Protein AF-A0A6L5FIR1-F1 (afdb_monomer)

Foldseek 3Di:
DDDPCVVVVVVVVVVVVVVVVVVVVVPPPDPPPQPVPPVVDQADADPVPRHHDFDADPVGHGDDPDDDPDDDPVVVVVD

Sequence (79 aa):
MAQPFAPALLRWALIGALAATVLAGCGRKGPPESPPGAQALEPPIDPATGKPWPIMSREGYPVAPAGEKKRIPLDWLIE

pLDDT: mean 71.56, std 10.74, range [46.62, 89.88]

Mean predicted aligned error: 18.81 Å

Structure (mmCIF, N/CA/C/O backbone):
data_AF-A0A6L5FIR1-F1
#
_entry.id   AF-A0A6L5FIR1-F1
#
loop_
_atom_site.group_PDB
_atom_site.id
_atom_site.type_symbol
_atom_site.label_atom_id
_atom_site.label_alt_id
_atom_site.label_comp_id
_atom_site.label_asym_id
_atom_site.label_entity_id
_atom_site.label_seq_id
_atom_site.pdbx_PDB_ins_code
_atom_site.Cartn_x
_atom_site.Cartn_y
_atom_site.Cartn_z
_atom_site.occupancy
_atom_site.B_iso_or_equiv
_atom_site.auth_seq_id
_atom_site.auth_comp_id
_atom_site.auth_asym_id
_atom_site.auth_atom_id
_atom_site.pdbx_PDB_model_num
ATOM 1 N N . MET A 1 1 ? -20.992 -5.714 45.309 1.00 46.62 1 MET A N 1
ATOM 2 C CA . MET A 1 1 ? -19.820 -5.663 44.407 1.00 46.62 1 MET A CA 1
ATOM 3 C C . MET A 1 1 ? -20.278 -6.035 43.005 1.00 46.62 1 MET A C 1
ATOM 5 O O . MET A 1 1 ? -21.049 -6.974 42.899 1.00 46.62 1 MET A O 1
ATOM 9 N N . ALA A 1 2 ? -19.765 -5.314 41.999 1.00 49.12 2 ALA A N 1
ATOM 10 C CA . ALA A 1 2 ? -19.850 -5.545 40.546 1.00 49.12 2 ALA A CA 1
ATOM 11 C C . ALA A 1 2 ? -21.177 -5.212 39.821 1.00 49.12 2 ALA A C 1
ATOM 13 O O . ALA A 1 2 ? -22.226 -5.642 40.265 1.00 49.12 2 ALA A O 1
ATOM 14 N N . GLN A 1 3 ? -21.260 -4.500 38.686 1.00 53.19 3 GLN A N 1
ATOM 15 C CA . GLN A 1 3 ? -20.349 -3.725 37.817 1.00 53.19 3 GLN A CA 1
ATOM 16 C C . GLN A 1 3 ? -21.272 -2.900 36.863 1.00 53.19 3 GLN A C 1
ATOM 18 O O . GLN A 1 3 ? -22.037 -3.526 36.134 1.00 53.19 3 GLN A O 1
ATOM 23 N N . PRO A 1 4 ? -21.209 -1.554 36.762 1.00 54.50 4 PRO A N 1
ATOM 24 C CA . PRO A 1 4 ? -21.842 -0.811 35.654 1.00 54.50 4 PRO A CA 1
ATOM 25 C C . PRO A 1 4 ? -20.950 -0.731 34.396 1.00 54.50 4 PRO A C 1
ATOM 27 O O . PRO A 1 4 ? -21.303 -0.079 33.418 1.00 54.50 4 PRO A O 1
ATOM 30 N N . PHE A 1 5 ? -19.778 -1.375 34.412 1.00 56.16 5 PHE A N 1
ATOM 31 C CA . PHE A 1 5 ? -18.750 -1.283 33.367 1.00 56.16 5 PHE A CA 1
ATOM 32 C C . PHE A 1 5 ? -19.048 -2.104 32.102 1.00 56.16 5 PHE A C 1
ATOM 34 O O . PHE A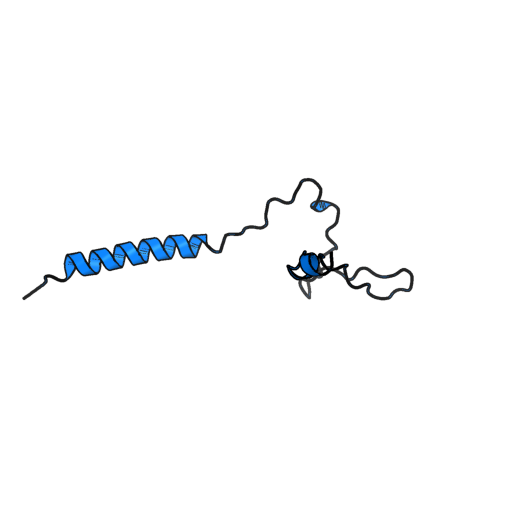 1 5 ? -18.449 -1.850 31.058 1.00 56.16 5 PHE A O 1
ATOM 41 N N . ALA A 1 6 ? -19.985 -3.053 32.156 1.00 61.56 6 ALA A N 1
ATOM 42 C CA . ALA A 1 6 ? -20.285 -3.960 31.047 1.00 61.56 6 ALA A CA 1
ATOM 43 C C . ALA A 1 6 ? -20.664 -3.262 29.717 1.00 61.56 6 ALA A C 1
ATOM 45 O O . ALA A 1 6 ? -20.060 -3.594 28.697 1.00 61.56 6 ALA A O 1
ATOM 46 N N . PRO A 1 7 ? -21.587 -2.275 29.667 1.00 64.38 7 PRO A N 1
ATOM 47 C CA . PRO A 1 7 ? -21.961 -1.642 28.400 1.00 64.38 7 PRO A CA 1
ATOM 48 C C . PRO A 1 7 ? -20.855 -0.742 27.831 1.00 64.38 7 PRO A C 1
ATOM 50 O O . PRO A 1 7 ? -20.733 -0.612 26.613 1.00 64.38 7 PRO A O 1
ATOM 53 N N . ALA A 1 8 ? -20.036 -0.125 28.687 1.00 73.62 8 ALA A N 1
ATOM 54 C CA . ALA A 1 8 ? -18.941 0.741 28.254 1.00 73.62 8 ALA A CA 1
ATOM 55 C C . ALA A 1 8 ? -17.786 -0.076 27.658 1.00 73.62 8 ALA A C 1
ATOM 57 O O . ALA A 1 8 ? -17.278 0.261 26.590 1.00 73.62 8 ALA A O 1
ATOM 58 N N . LEU A 1 9 ? -17.422 -1.185 28.306 1.00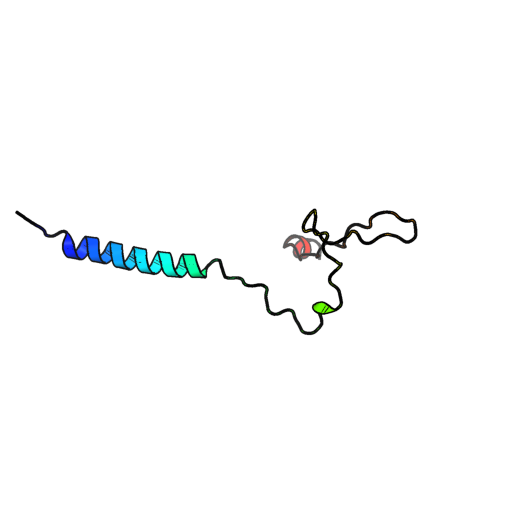 81.31 9 LEU A N 1
ATOM 59 C CA . LEU A 1 9 ? -16.404 -2.106 27.802 1.00 81.31 9 LEU A CA 1
ATOM 60 C C . LEU A 1 9 ? -16.867 -2.808 26.519 1.00 81.31 9 LEU A C 1
ATOM 62 O O . LEU A 1 9 ? -16.079 -2.951 25.589 1.00 81.31 9 LEU A O 1
ATOM 66 N N . LEU A 1 10 ? -18.155 -3.158 26.419 1.00 84.19 10 LEU A N 1
ATOM 67 C CA . LEU A 1 10 ? -18.738 -3.733 25.203 1.00 84.19 10 LEU A CA 1
ATOM 68 C C . LEU A 1 10 ? -18.668 -2.767 24.010 1.00 84.19 10 LEU A C 1
ATOM 70 O O . LEU A 1 10 ? -18.325 -3.174 22.902 1.00 84.19 10 LEU A O 1
ATOM 74 N N . ARG A 1 11 ? -18.947 -1.477 24.231 1.00 82.56 11 ARG A N 1
ATOM 75 C CA . ARG A 1 11 ? -18.812 -0.436 23.199 1.00 82.56 11 ARG A CA 1
ATOM 76 C C . ARG A 1 11 ? -17.372 -0.294 22.716 1.00 82.56 11 ARG A C 1
ATOM 78 O O . ARG A 1 11 ? -17.143 -0.264 21.510 1.00 82.56 11 ARG A O 1
ATOM 85 N N . TRP A 1 12 ? -16.411 -0.260 23.637 1.00 88.31 12 TRP A N 1
ATOM 86 C CA . TRP A 1 12 ? -14.992 -0.212 23.282 1.00 88.31 12 TRP A CA 1
ATOM 87 C C . TRP A 1 12 ? -14.529 -1.470 22.538 1.00 88.31 12 TRP A C 1
ATOM 89 O O . TRP A 1 12 ? -13.779 -1.351 21.572 1.00 88.31 12 TRP A O 1
ATOM 99 N N . ALA A 1 13 ? -15.028 -2.653 22.909 1.00 87.25 13 ALA A N 1
ATOM 100 C CA . ALA A 1 13 ? -14.740 -3.899 22.201 1.00 87.25 13 ALA A CA 1
ATOM 101 C C . ALA A 1 13 ? -15.282 -3.895 20.759 1.00 87.25 13 ALA A C 1
ATOM 103 O O . ALA A 1 13 ? -14.573 -4.296 19.837 1.00 87.25 13 ALA A O 1
ATOM 104 N N . LEU A 1 14 ? -16.502 -3.388 20.545 1.00 89.88 14 LEU A N 1
ATOM 105 C CA . LEU A 1 14 ? -17.092 -3.257 19.206 1.00 89.88 14 LEU A CA 1
ATOM 106 C C . LEU A 1 14 ? -16.313 -2.274 18.324 1.00 89.88 14 LEU A C 1
ATOM 108 O O . LEU A 1 14 ? -16.043 -2.577 17.163 1.00 89.88 14 LEU A O 1
ATOM 112 N N . ILE A 1 15 ? -15.916 -1.124 18.878 1.00 88.94 15 ILE A N 1
ATOM 113 C CA . ILE A 1 15 ? -15.107 -0.125 18.163 1.00 88.94 15 ILE A CA 1
ATOM 114 C C . ILE A 1 15 ? -13.733 -0.709 17.807 1.00 88.94 15 ILE A C 1
ATOM 116 O O . ILE A 1 15 ? -13.284 -0.566 16.671 1.00 88.94 15 ILE A O 1
ATOM 120 N N . GLY A 1 16 ? -13.089 -1.413 18.744 1.00 86.00 16 GLY A N 1
ATOM 121 C CA . GLY A 1 16 ? -11.805 -2.075 18.510 1.00 86.00 16 GLY A CA 1
ATOM 122 C C . GLY A 1 16 ? -11.877 -3.150 17.422 1.00 86.00 16 GLY A C 1
ATOM 123 O O . GLY A 1 16 ? -11.009 -3.199 16.552 1.00 86.00 16 GLY A O 1
ATOM 124 N N . ALA A 1 17 ? -12.938 -3.961 17.416 1.00 85.94 17 ALA A N 1
ATOM 125 C CA . ALA A 1 17 ? -13.153 -4.983 16.393 1.00 85.94 17 ALA A CA 1
ATOM 126 C C . ALA A 1 17 ? -13.352 -4.372 14.993 1.00 85.94 17 ALA A C 1
ATOM 128 O O . ALA A 1 17 ? -12.753 -4.843 14.028 1.00 85.94 17 ALA A O 1
ATOM 129 N N . LEU A 1 18 ? -14.135 -3.293 14.884 1.00 81.69 18 LEU A N 1
ATOM 130 C CA . LEU A 1 18 ? -14.342 -2.560 13.627 1.00 81.69 18 LEU A CA 1
ATOM 131 C C . LEU A 1 18 ? -13.062 -1.884 13.121 1.00 81.69 18 LEU A C 1
ATOM 133 O O . LEU A 1 18 ? -12.766 -1.924 11.930 1.00 81.69 18 LEU A O 1
ATOM 137 N N . ALA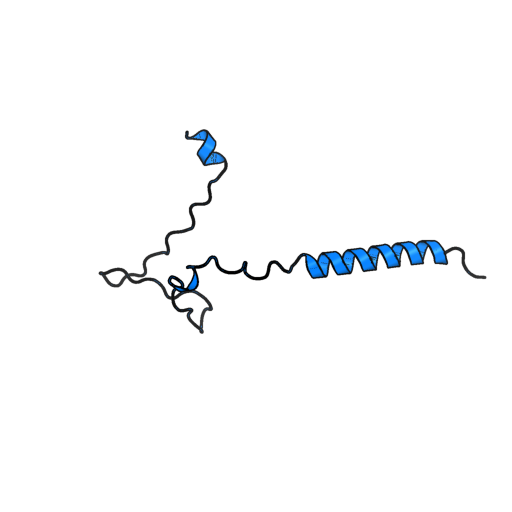 A 1 19 ? -12.275 -1.287 14.015 1.00 83.69 19 ALA A N 1
ATOM 138 C CA . ALA A 1 19 ? -11.006 -0.675 13.637 1.00 83.69 19 ALA A CA 1
ATOM 139 C C . ALA A 1 19 ? -9.999 -1.726 13.139 1.00 83.69 19 ALA A C 1
ATOM 141 O O . ALA A 1 19 ? -9.321 -1.502 12.137 1.00 83.69 19 ALA A O 1
ATOM 142 N N . ALA A 1 20 ? -9.935 -2.892 13.791 1.00 78.75 20 ALA A N 1
ATOM 143 C CA . ALA A 1 20 ? -9.035 -3.973 13.399 1.00 78.75 20 ALA A CA 1
ATOM 144 C C . ALA A 1 20 ? -9.357 -4.537 12.004 1.00 78.75 20 ALA A C 1
ATOM 146 O O . ALA A 1 20 ? -8.435 -4.816 11.237 1.00 78.75 20 ALA A O 1
ATOM 147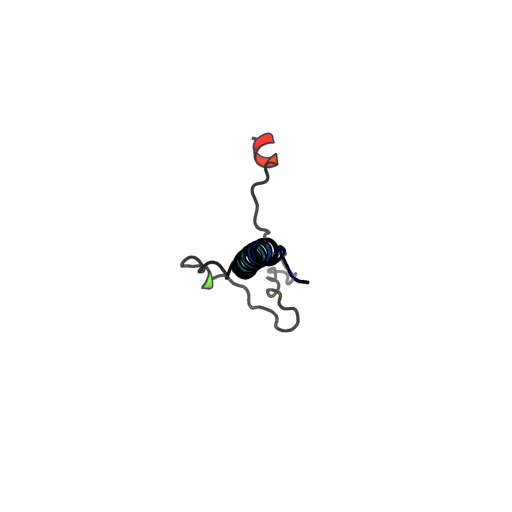 N N . THR A 1 21 ? -10.638 -4.664 11.637 1.00 74.25 21 THR A N 1
ATOM 148 C CA . THR A 1 21 ? -11.027 -5.151 10.302 1.00 74.25 21 THR A CA 1
ATOM 149 C C . THR A 1 21 ? -10.717 -4.137 9.204 1.00 74.25 21 THR A C 1
ATOM 151 O O . THR A 1 21 ? -10.211 -4.519 8.148 1.00 74.25 21 THR A O 1
ATOM 154 N N . VAL A 1 22 ? -10.944 -2.844 9.458 1.00 75.25 22 VAL A N 1
ATOM 155 C CA . VAL A 1 22 ? -10.602 -1.772 8.511 1.00 75.25 22 VAL A CA 1
ATOM 156 C C . VAL A 1 22 ? -9.088 -1.663 8.338 1.00 75.25 22 VAL A C 1
ATOM 158 O O . VAL A 1 22 ? -8.624 -1.592 7.205 1.00 75.25 22 VAL A O 1
ATOM 161 N N . LEU A 1 23 ? -8.298 -1.734 9.417 1.00 67.50 23 LEU A N 1
ATOM 162 C CA . LEU A 1 23 ? -6.833 -1.724 9.318 1.00 67.50 23 LEU A CA 1
ATOM 163 C C . LEU A 1 23 ? -6.285 -2.968 8.603 1.00 67.50 23 LEU A C 1
ATOM 165 O O . LEU A 1 23 ? -5.383 -2.836 7.777 1.00 67.50 23 LEU A O 1
ATOM 169 N N . ALA A 1 24 ? -6.849 -4.155 8.857 1.00 67.44 24 ALA A N 1
ATOM 170 C CA . ALA A 1 24 ? -6.484 -5.376 8.135 1.00 67.44 24 ALA A CA 1
ATOM 171 C C . ALA A 1 24 ? -6.825 -5.296 6.631 1.00 67.44 24 ALA A C 1
ATOM 173 O O . ALA A 1 24 ? -6.128 -5.885 5.804 1.00 67.44 24 ALA A O 1
ATOM 174 N N . GLY A 1 25 ? -7.868 -4.541 6.264 1.00 62.94 25 GLY A N 1
ATOM 175 C CA . GLY A 1 25 ? -8.237 -4.254 4.875 1.00 62.94 25 GLY A CA 1
ATOM 176 C C . GLY A 1 25 ? -7.441 -3.112 4.223 1.00 62.94 25 GLY A C 1
ATOM 177 O O . GLY A 1 25 ? -7.177 -3.163 3.023 1.00 62.94 25 GLY A O 1
ATOM 178 N N . CYS A 1 26 ? -6.998 -2.112 4.993 1.00 66.12 26 CYS A N 1
ATOM 179 C CA . CYS A 1 26 ? -6.340 -0.892 4.498 1.00 66.12 26 CYS A CA 1
ATOM 180 C C . CYS A 1 26 ? -4.929 -1.095 3.914 1.00 66.12 26 CYS A C 1
ATOM 182 O O . CYS A 1 26 ? -4.359 -0.152 3.373 1.00 66.12 26 CYS A O 1
ATOM 184 N N . GLY A 1 27 ? -4.372 -2.307 3.972 1.00 55.78 27 GLY A N 1
ATOM 185 C CA . GLY A 1 27 ? -3.107 -2.672 3.322 1.00 55.78 27 GLY A CA 1
ATOM 186 C C . GLY A 1 27 ? -3.267 -3.483 2.033 1.00 55.78 27 GLY A C 1
ATOM 187 O O . GLY A 1 27 ? -2.298 -3.656 1.298 1.00 55.78 27 GLY A O 1
ATOM 188 N N . ARG A 1 28 ? -4.477 -3.966 1.709 1.00 56.56 28 ARG A N 1
ATOM 189 C CA . ARG A 1 28 ? -4.743 -4.699 0.460 1.00 56.56 28 ARG A CA 1
ATOM 190 C C . ARG A 1 28 ? -5.000 -3.736 -0.703 1.00 56.56 28 ARG A C 1
ATOM 192 O O . ARG A 1 28 ? -6.016 -3.811 -1.385 1.00 56.56 28 ARG A O 1
ATOM 199 N N . LYS A 1 29 ? -4.017 -2.891 -1.014 1.00 54.66 29 LYS A N 1
ATOM 200 C CA . LYS A 1 29 ? -3.730 -2.634 -2.428 1.00 54.66 29 LYS A CA 1
ATOM 201 C C . LYS A 1 29 ? -2.914 -3.829 -2.911 1.00 54.66 29 LYS A C 1
ATOM 203 O O . LYS A 1 29 ? -1.690 -3.790 -2.909 1.00 54.66 29 LYS A O 1
ATOM 208 N N . GLY A 1 30 ? -3.597 -4.927 -3.247 1.00 62.47 30 GLY A N 1
ATOM 209 C CA . GLY A 1 30 ? -2.973 -5.935 -4.106 1.00 62.47 30 GLY A CA 1
ATOM 210 C C . GLY A 1 30 ? -2.495 -5.248 -5.391 1.00 62.47 30 GLY A C 1
ATOM 211 O O . GLY A 1 30 ? -3.047 -4.189 -5.718 1.00 62.47 30 GLY A O 1
ATOM 212 N N . PRO A 1 31 ? -1.474 -5.784 -6.087 1.00 62.38 31 PRO A N 1
ATOM 213 C CA . PRO A 1 31 ? -1.061 -5.235 -7.369 1.00 62.38 31 PRO A CA 1
ATOM 214 C C . PRO A 1 31 ? -2.326 -5.033 -8.204 1.00 62.38 31 PRO A C 1
ATOM 216 O O . PRO A 1 31 ? -3.107 -5.986 -8.319 1.00 62.38 31 PRO A O 1
ATOM 219 N N . PRO A 1 32 ? -2.613 -3.802 -8.660 1.00 65.31 32 PRO A N 1
ATOM 220 C CA . PRO A 1 32 ? -3.734 -3.592 -9.556 1.00 65.31 32 PRO A CA 1
ATOM 221 C C . PRO A 1 32 ? -3.599 -4.605 -10.688 1.00 65.31 32 PRO A C 1
ATOM 223 O O . PRO A 1 32 ? -2.483 -4.838 -11.159 1.00 65.31 32 PRO A O 1
ATOM 226 N N . GLU A 1 33 ? -4.710 -5.252 -11.044 1.00 64.19 33 GLU A N 1
ATOM 227 C CA . GLU A 1 33 ? -4.746 -6.149 -12.194 1.00 64.19 33 GLU A CA 1
ATOM 228 C C . GLU A 1 33 ? -4.093 -5.406 -13.355 1.00 64.19 33 GLU A C 1
ATOM 230 O O . GLU A 1 33 ? -4.433 -4.253 -13.647 1.00 64.19 33 GLU A O 1
ATOM 235 N N . SER A 1 34 ? -2.995 -5.981 -13.845 1.00 63.22 34 SER A N 1
ATOM 236 C CA . SER A 1 34 ? -2.123 -5.293 -14.774 1.00 63.22 34 SER A CA 1
ATOM 237 C C . SER A 1 34 ? -2.958 -5.005 -16.014 1.00 63.22 34 SER A C 1
ATOM 239 O O . SER A 1 34 ? -3.538 -5.947 -16.557 1.00 63.22 34 SER A O 1
ATOM 241 N N . PRO A 1 35 ? -3.021 -3.746 -16.483 1.00 63.91 35 PRO A N 1
ATOM 242 C CA . PRO A 1 35 ? -3.799 -3.427 -17.666 1.00 63.91 35 PRO A CA 1
ATOM 243 C C . PRO A 1 35 ? -3.361 -4.355 -18.808 1.00 63.91 35 PRO A C 1
ATOM 245 O O . PRO A 1 35 ? -2.161 -4.659 -18.907 1.00 63.91 35 PRO A O 1
ATOM 248 N N . PRO A 1 36 ? -4.291 -4.826 -19.657 1.00 53.91 36 PRO A N 1
ATOM 249 C CA . PRO A 1 36 ? -3.964 -5.727 -20.755 1.00 53.91 36 PRO A CA 1
ATOM 250 C C . PRO A 1 36 ? -2.851 -5.097 -21.610 1.00 53.91 36 PRO A C 1
ATOM 252 O O . PRO A 1 36 ? -3.070 -4.098 -22.289 1.00 53.91 36 PRO A O 1
ATOM 255 N N . GLY A 1 37 ? -1.631 -5.643 -21.501 1.00 58.75 37 GLY A N 1
ATOM 256 C CA . GLY A 1 37 ? -0.407 -5.113 -22.121 1.00 58.75 37 GLY A CA 1
ATOM 257 C C . GLY A 1 37 ? 0.806 -4.934 -21.190 1.00 58.75 37 GLY A C 1
ATOM 258 O O . GLY A 1 37 ? 1.931 -4.897 -21.681 1.00 58.75 37 GLY A O 1
ATOM 259 N N . ALA A 1 38 ? 0.633 -4.883 -19.863 1.00 57.56 38 ALA A N 1
ATOM 260 C CA . ALA A 1 38 ? 1.745 -4.630 -18.928 1.00 57.56 38 ALA A CA 1
ATOM 261 C C . ALA A 1 38 ? 2.778 -5.773 -18.837 1.00 57.56 38 ALA A C 1
ATOM 263 O O . ALA A 1 38 ? 3.944 -5.526 -18.544 1.00 57.56 38 ALA A O 1
ATOM 264 N N . GLN A 1 39 ? 2.387 -7.011 -19.157 1.00 54.97 39 GLN A N 1
ATOM 265 C CA . GLN A 1 39 ? 3.294 -8.169 -19.111 1.00 54.97 39 GLN A CA 1
ATOM 266 C C . GLN A 1 39 ? 4.359 -8.174 -20.220 1.00 54.97 39 GLN A C 1
ATOM 268 O O . GLN A 1 39 ? 5.268 -8.997 -20.192 1.00 54.97 39 GLN A O 1
ATOM 273 N N . ALA A 1 40 ? 4.264 -7.277 -21.206 1.00 55.75 40 ALA A N 1
ATOM 274 C CA . ALA A 1 40 ? 5.201 -7.232 -22.326 1.00 55.75 40 ALA A CA 1
ATOM 275 C C . ALA A 1 40 ? 6.448 -6.362 -22.067 1.00 55.75 40 ALA A C 1
ATOM 277 O O . ALA A 1 40 ? 7.361 -6.376 -22.889 1.00 55.75 40 ALA A O 1
ATOM 278 N N . LEU A 1 41 ? 6.494 -5.590 -20.972 1.00 57.62 41 LEU A N 1
ATOM 279 C CA . LEU A 1 41 ? 7.517 -4.553 -20.761 1.00 57.62 41 LEU A CA 1
ATOM 280 C C . LEU A 1 41 ? 8.282 -4.636 -19.435 1.00 57.62 41 LEU A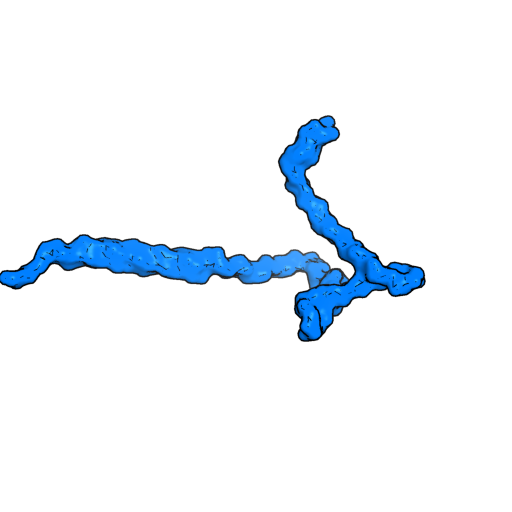 C 1
ATOM 282 O O . LEU A 1 41 ? 9.142 -3.786 -19.201 1.00 57.62 41 LEU A O 1
ATOM 286 N N . GLU A 1 42 ? 8.014 -5.616 -18.569 1.00 60.00 42 GLU A N 1
ATOM 287 C CA . GLU A 1 42 ? 8.777 -5.728 -17.324 1.00 60.00 42 GLU A CA 1
ATOM 288 C C . GLU A 1 42 ? 10.207 -6.223 -17.599 1.00 60.00 42 GLU A C 1
ATOM 290 O O . GLU A 1 42 ? 10.390 -7.293 -18.191 1.00 60.00 42 GLU A O 1
ATOM 295 N N . PRO A 1 43 ? 11.243 -5.468 -17.183 1.00 65.12 43 PRO A N 1
ATOM 296 C CA . PRO A 1 43 ? 12.605 -5.968 -17.227 1.00 65.12 43 PRO A CA 1
ATOM 297 C C . PRO A 1 43 ? 12.717 -7.179 -16.291 1.00 65.12 43 PRO A C 1
ATOM 299 O O . PRO A 1 43 ? 12.077 -7.181 -15.233 1.00 65.12 43 PRO A O 1
ATOM 302 N N . PRO A 1 44 ? 13.556 -8.181 -16.616 1.00 67.88 44 PRO A N 1
ATOM 303 C CA . PRO A 1 44 ? 13.870 -9.265 -15.692 1.00 67.88 44 PRO A CA 1
ATOM 304 C C . PRO A 1 44 ? 14.228 -8.693 -14.315 1.00 67.88 44 PRO A C 1
ATOM 306 O O . PRO A 1 44 ? 14.852 -7.634 -14.235 1.00 67.88 44 PRO A O 1
ATOM 309 N N . ILE A 1 45 ? 13.842 -9.367 -13.234 1.00 75.00 45 ILE A N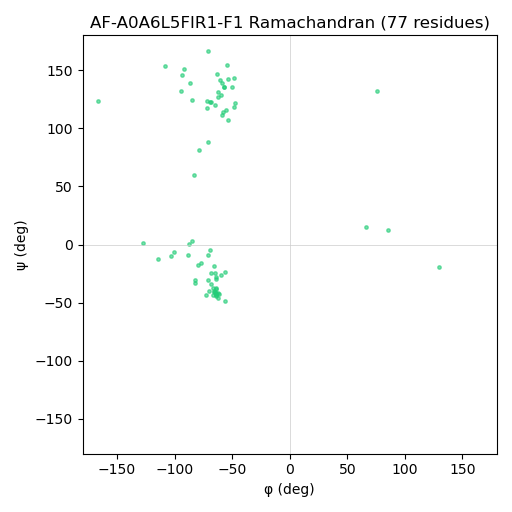 1
ATOM 310 C CA . ILE A 1 45 ? 14.176 -8.957 -11.863 1.00 75.00 45 ILE A CA 1
ATOM 311 C C . ILE A 1 45 ? 15.440 -9.703 -11.435 1.00 75.00 45 ILE A C 1
ATOM 313 O O . ILE A 1 45 ? 15.547 -10.914 -11.625 1.00 75.00 45 ILE A O 1
ATOM 317 N N . ASP A 1 46 ? 16.412 -8.987 -10.876 1.00 75.25 46 ASP A N 1
ATOM 318 C CA . ASP A 1 46 ? 17.605 -9.582 -10.282 1.00 75.25 46 ASP A CA 1
ATOM 319 C C . ASP A 1 46 ? 17.232 -10.271 -8.955 1.00 75.25 46 ASP A C 1
ATOM 321 O O . ASP A 1 46 ? 16.800 -9.590 -8.018 1.00 75.25 46 ASP A O 1
ATOM 325 N N . PRO A 1 47 ? 17.396 -11.602 -8.832 1.00 67.88 47 PRO A N 1
ATOM 326 C CA . PRO A 1 47 ? 17.052 -12.334 -7.615 1.00 67.88 47 PRO A CA 1
ATOM 327 C C . PRO A 1 47 ? 17.926 -11.967 -6.405 1.00 67.88 47 PRO A C 1
ATOM 329 O O . PRO A 1 47 ? 17.518 -12.234 -5.276 1.00 67.88 47 PRO A O 1
ATOM 332 N N . ALA A 1 48 ? 19.101 -11.357 -6.602 1.00 74.56 48 ALA A N 1
ATOM 333 C CA . ALA A 1 48 ? 19.982 -10.948 -5.508 1.00 74.56 48 ALA A CA 1
ATOM 334 C C . ALA A 1 48 ? 19.568 -9.606 -4.883 1.00 74.56 48 ALA A C 1
ATOM 336 O O . ALA A 1 48 ? 19.743 -9.400 -3.681 1.00 74.56 48 ALA A O 1
ATOM 337 N N . THR A 1 49 ? 19.025 -8.687 -5.686 1.00 72.69 49 THR A N 1
ATOM 338 C CA . THR A 1 49 ? 18.694 -7.322 -5.242 1.00 72.69 49 THR A CA 1
ATOM 339 C C . THR A 1 49 ? 17.199 -7.009 -5.249 1.00 72.69 49 THR A C 1
ATOM 341 O O . THR A 1 49 ? 16.792 -5.996 -4.677 1.00 72.69 49 THR A O 1
ATOM 344 N N . GLY A 1 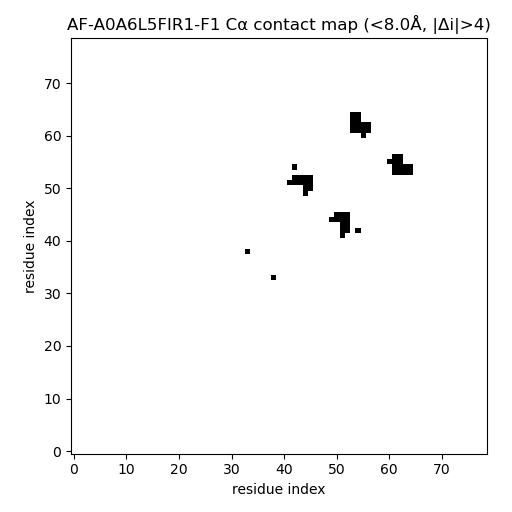50 ? 16.374 -7.855 -5.875 1.00 74.69 50 GLY A N 1
ATOM 345 C CA . GLY A 1 50 ? 14.932 -7.653 -6.026 1.00 74.69 50 GLY A CA 1
ATOM 346 C C . GLY A 1 50 ? 14.568 -6.460 -6.915 1.00 74.69 50 GLY A C 1
ATOM 347 O O . GLY A 1 50 ? 13.436 -5.983 -6.864 1.00 74.69 50 GLY A O 1
ATOM 348 N N . LYS A 1 51 ? 15.524 -5.941 -7.695 1.00 77.06 51 LYS A N 1
ATOM 349 C CA . LYS A 1 51 ? 15.346 -4.781 -8.576 1.00 77.06 51 LYS A CA 1
ATOM 350 C C . LYS A 1 51 ? 15.343 -5.216 -10.044 1.00 77.06 51 LYS A C 1
ATOM 352 O O . LYS A 1 51 ? 15.965 -6.227 -10.367 1.00 77.06 51 LYS A O 1
ATOM 357 N N . PRO A 1 52 ? 14.682 -4.468 -10.944 1.00 74.25 52 PRO A N 1
ATOM 358 C CA . PRO A 1 52 ? 14.777 -4.730 -12.375 1.00 74.25 52 PRO A CA 1
ATOM 359 C C . PRO A 1 52 ? 16.233 -4.633 -12.849 1.00 74.25 52 PRO A C 1
ATOM 361 O O . PRO A 1 52 ? 16.963 -3.734 -12.420 1.00 74.25 52 PRO A O 1
ATOM 364 N N . TRP A 1 53 ? 16.650 -5.543 -13.732 1.00 75.06 53 TRP A N 1
ATOM 365 C CA . TRP A 1 53 ? 17.967 -5.492 -14.363 1.00 75.06 53 TRP A CA 1
ATOM 366 C C . TRP A 1 53 ? 18.140 -4.147 -15.087 1.00 75.06 53 TRP A C 1
ATOM 368 O O . TRP A 1 53 ? 17.211 -3.692 -15.765 1.00 75.06 53 TRP A O 1
ATOM 378 N N . PRO A 1 54 ? 19.305 -3.488 -14.954 1.00 74.19 54 PRO A N 1
ATOM 379 C CA . PRO A 1 54 ? 19.543 -2.214 -15.611 1.00 74.19 54 PRO A CA 1
ATOM 380 C C . PRO A 1 54 ? 19.481 -2.390 -17.129 1.00 74.19 54 PRO A C 1
ATOM 382 O O . PRO A 1 54 ? 20.118 -3.280 -17.695 1.00 74.19 54 PRO A O 1
ATOM 385 N N . ILE A 1 55 ? 18.724 -1.517 -17.791 1.00 76.31 55 ILE A N 1
ATOM 386 C CA . ILE A 1 55 ? 18.703 -1.440 -19.251 1.00 76.31 55 ILE A CA 1
ATOM 387 C C . ILE A 1 55 ? 20.070 -0.908 -19.682 1.00 76.31 55 ILE A C 1
ATOM 389 O O . ILE A 1 55 ? 20.477 0.160 -19.236 1.00 76.31 55 ILE A O 1
ATOM 393 N N . MET A 1 56 ? 20.800 -1.646 -20.514 1.00 78.88 56 MET A N 1
ATOM 394 C CA . MET A 1 56 ? 22.121 -1.220 -20.985 1.00 78.88 56 MET A CA 1
ATOM 395 C C . MET A 1 56 ? 21.993 -0.338 -22.230 1.00 78.88 56 MET A C 1
ATOM 397 O O . MET A 1 56 ? 21.189 -0.620 -23.121 1.00 78.88 56 MET A O 1
ATOM 401 N N . SER A 1 57 ? 22.794 0.724 -22.304 1.00 77.94 57 SER A N 1
ATOM 402 C CA . SER A 1 57 ? 22.932 1.554 -23.499 1.00 77.94 57 SER A CA 1
ATOM 403 C C . SER A 1 57 ? 23.681 0.781 -24.585 1.00 77.94 57 SER A C 1
ATOM 405 O O . SER A 1 57 ? 24.321 -0.241 -24.322 1.00 77.94 57 SER A O 1
ATOM 407 N N . ARG A 1 58 ? 23.653 1.289 -25.819 1.00 82.94 58 ARG A N 1
ATOM 408 C CA . ARG A 1 58 ? 24.425 0.710 -26.929 1.00 82.94 58 ARG A CA 1
ATOM 409 C C . ARG A 1 58 ? 25.936 0.705 -26.645 1.00 82.94 58 ARG A C 1
ATOM 411 O O . ARG A 1 58 ? 26.661 -0.141 -27.153 1.00 82.94 58 ARG A O 1
ATOM 418 N N . GLU A 1 59 ? 26.388 1.632 -25.814 1.00 89.06 59 GLU A N 1
ATOM 419 C CA . GLU A 1 59 ? 27.763 1.831 -25.364 1.00 89.06 59 GLU A CA 1
ATOM 420 C C . GLU A 1 59 ? 28.103 0.997 -24.111 1.00 89.06 59 GLU A C 1
ATOM 422 O O . GLU A 1 59 ? 29.231 1.046 -23.631 1.00 89.06 59 GLU A O 1
ATOM 427 N N . GLY A 1 60 ? 27.149 0.211 -23.592 1.00 82.50 60 GLY A N 1
ATOM 428 C CA . GLY A 1 60 ? 27.356 -0.716 -22.475 1.00 82.50 60 GLY A CA 1
ATOM 429 C C . GLY A 1 60 ? 27.216 -0.100 -21.082 1.00 82.50 60 GLY A C 1
ATOM 430 O O . GLY A 1 60 ? 27.582 -0.741 -20.098 1.00 82.50 60 GLY A O 1
ATOM 431 N N . TYR A 1 61 ? 26.688 1.121 -20.969 1.00 81.94 61 TYR A N 1
ATOM 432 C CA . TYR A 1 61 ? 26.457 1.766 -19.674 1.00 81.94 61 TYR A CA 1
ATOM 433 C C . TYR A 1 61 ? 25.027 1.524 -19.175 1.00 81.94 61 TYR A C 1
ATOM 435 O O . TYR A 1 61 ? 24.102 1.493 -19.986 1.00 81.94 61 TYR A O 1
ATOM 443 N N . PRO A 1 62 ? 24.803 1.397 -17.855 1.00 77.69 62 PRO A N 1
ATOM 444 C CA . PRO A 1 62 ? 23.454 1.301 -17.313 1.00 77.69 62 PRO A CA 1
ATOM 445 C C . PRO A 1 62 ? 22.692 2.608 -17.567 1.00 77.69 62 PRO A C 1
ATOM 447 O O . PRO A 1 62 ? 23.084 3.682 -17.110 1.00 77.69 62 PRO A O 1
ATOM 450 N N . VAL A 1 63 ? 21.586 2.509 -18.296 1.00 80.69 63 VAL A N 1
ATOM 451 C CA . VAL A 1 63 ? 20.642 3.597 -18.539 1.00 80.69 63 VAL A CA 1
ATOM 452 C C . VAL A 1 63 ? 19.671 3.637 -17.371 1.00 80.69 63 VAL A C 1
ATOM 454 O O . VAL A 1 63 ? 19.014 2.642 -17.054 1.00 80.69 63 VAL A O 1
ATOM 457 N N . ALA A 1 64 ? 19.574 4.797 -16.720 1.00 76.69 64 ALA A N 1
ATOM 458 C CA . ALA A 1 64 ? 18.558 5.008 -15.702 1.00 76.69 64 ALA A CA 1
A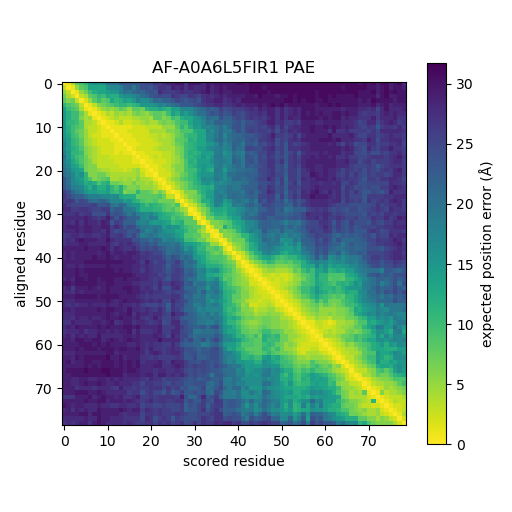TOM 459 C C . ALA A 1 64 ? 17.171 4.819 -16.342 1.00 76.69 64 ALA A C 1
ATOM 461 O O . ALA A 1 64 ? 16.902 5.433 -17.381 1.00 76.69 64 ALA A O 1
ATOM 462 N N . PRO A 1 65 ? 16.286 3.991 -15.759 1.00 69.19 65 PRO A N 1
ATOM 463 C CA . PRO A 1 65 ? 14.931 3.869 -16.268 1.00 69.19 65 PRO A CA 1
ATOM 464 C C . PRO A 1 65 ? 14.281 5.253 -16.262 1.00 69.19 65 PRO A C 1
ATOM 466 O O . PRO A 1 65 ? 14.425 6.010 -15.298 1.00 69.19 65 PRO A O 1
ATOM 469 N N . ALA A 1 66 ? 13.590 5.596 -17.351 1.00 70.88 66 ALA A N 1
ATOM 470 C CA . ALA A 1 66 ? 12.845 6.842 -17.420 1.00 70.88 66 ALA A CA 1
ATOM 471 C C . ALA A 1 66 ? 11.819 6.846 -16.279 1.00 70.88 66 ALA A C 1
ATOM 473 O O . ALA A 1 66 ? 10.895 6.034 -16.261 1.00 70.88 66 ALA A O 1
ATOM 474 N N . GLY A 1 67 ? 12.029 7.720 -15.293 1.00 72.12 67 GL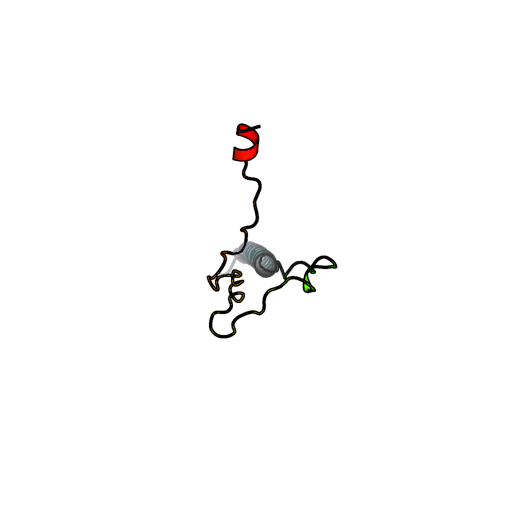Y A N 1
ATOM 475 C CA . GLY A 1 67 ? 11.126 7.850 -14.160 1.00 72.12 67 GLY A CA 1
ATOM 476 C C . GLY A 1 67 ? 9.737 8.256 -14.638 1.00 72.12 67 GLY A C 1
ATOM 477 O O . GLY A 1 67 ? 9.598 9.067 -15.556 1.00 72.12 67 GLY A O 1
ATOM 478 N N . GLU A 1 68 ? 8.707 7.694 -14.012 1.00 71.88 68 GLU A N 1
ATOM 479 C CA . GLU A 1 68 ? 7.326 8.092 -14.257 1.00 71.88 68 GLU A CA 1
ATOM 480 C C . GLU A 1 68 ? 7.198 9.607 -14.027 1.00 71.88 68 GLU A C 1
ATOM 482 O O . GLU A 1 68 ? 7.408 10.101 -12.914 1.00 71.88 68 GLU A O 1
ATOM 487 N N . LYS A 1 69 ? 6.883 10.366 -15.086 1.00 69.81 69 LYS A N 1
ATOM 488 C CA . LYS A 1 69 ? 6.593 11.800 -14.976 1.00 69.81 69 LYS A CA 1
ATOM 489 C C . LYS A 1 69 ? 5.249 11.966 -14.278 1.00 69.81 69 LYS A C 1
ATOM 491 O O . LYS A 1 69 ? 4.201 12.026 -14.918 1.00 69.81 69 LYS A O 1
ATOM 496 N N . LYS A 1 70 ? 5.277 12.024 -12.950 1.00 74.44 70 LYS A N 1
ATOM 497 C CA . LYS A 1 70 ? 4.107 12.402 -12.162 1.00 74.44 70 LYS A CA 1
ATOM 498 C C . LYS A 1 70 ? 3.837 13.876 -12.418 1.00 74.44 70 LYS A C 1
ATOM 500 O O . LYS A 1 70 ? 4.722 14.689 -12.172 1.00 74.44 70 LYS A O 1
ATOM 505 N N . ARG A 1 71 ? 2.628 14.203 -12.889 1.00 77.69 71 ARG A N 1
ATOM 506 C CA . ARG A 1 71 ? 2.169 15.594 -12.901 1.00 77.69 71 ARG A CA 1
ATOM 507 C C . ARG A 1 71 ? 2.212 16.106 -11.468 1.00 77.69 71 ARG A C 1
ATOM 509 O O . ARG A 1 71 ? 1.484 15.598 -10.610 1.00 77.69 71 ARG A O 1
ATOM 516 N N . ILE A 1 72 ? 3.087 17.066 -11.211 1.00 85.50 72 ILE A N 1
ATOM 517 C CA . ILE A 1 72 ? 3.137 17.773 -9.939 1.00 85.50 72 ILE A CA 1
ATOM 518 C C . ILE A 1 72 ? 2.259 19.023 -10.046 1.00 85.50 72 ILE A C 1
ATOM 520 O O . ILE A 1 72 ? 2.123 19.581 -11.131 1.00 85.50 72 ILE A O 1
ATOM 524 N N . PRO A 1 73 ? 1.672 19.511 -8.940 1.00 78.31 73 PRO A N 1
ATOM 525 C CA . PRO A 1 73 ? 0.873 20.737 -8.966 1.00 78.31 73 PRO A CA 1
ATOM 526 C C . PRO A 1 73 ? 1.638 21.948 -9.522 1.00 78.31 73 PRO A C 1
ATOM 528 O O . PRO A 1 73 ? 1.025 22.878 -10.025 1.00 78.31 73 PRO A O 1
ATOM 531 N N . LEU A 1 74 ? 2.974 21.928 -9.460 1.00 79.69 74 LEU A N 1
ATOM 532 C CA . LEU A 1 74 ? 3.834 22.951 -10.050 1.00 79.69 74 LEU A CA 1
ATOM 533 C C . LEU A 1 74 ? 3.723 23.015 -11.583 1.00 79.69 74 LEU A C 1
ATOM 535 O O . LEU A 1 74 ? 3.885 24.095 -12.138 1.00 79.69 74 LEU A O 1
ATOM 539 N N . ASP A 1 75 ? 3.389 21.908 -12.254 1.00 82.00 75 ASP A N 1
ATOM 540 C CA . ASP A 1 75 ? 3.216 21.873 -13.712 1.00 82.00 75 ASP A CA 1
ATOM 541 C C . ASP A 1 75 ? 2.032 22.743 -14.170 1.00 82.00 75 ASP A C 1
ATOM 543 O O . ASP A 1 75 ? 2.049 23.232 -15.291 1.00 82.00 75 ASP A O 1
ATOM 547 N N . TRP A 1 76 ? 1.044 22.999 -13.297 1.00 80.56 76 TRP A N 1
ATOM 548 C CA . TRP A 1 76 ? -0.037 23.964 -13.553 1.00 80.56 76 TRP A CA 1
ATOM 549 C C . TRP A 1 76 ? 0.481 25.407 -13.581 1.00 80.56 76 TRP A C 1
ATOM 551 O O . TRP A 1 76 ? -0.059 26.242 -14.292 1.00 80.56 76 TRP A O 1
ATOM 561 N N . LEU A 1 77 ? 1.487 25.736 -12.765 1.00 79.06 77 LEU A N 1
ATOM 562 C CA . LEU A 1 77 ? 1.953 27.119 -12.594 1.00 79.06 77 LEU A CA 1
ATOM 563 C C . LEU A 1 77 ? 2.878 27.582 -13.732 1.00 79.06 77 LEU A C 1
ATOM 565 O O . LEU A 1 77 ? 3.137 28.775 -13.859 1.00 79.06 77 LEU A O 1
ATOM 569 N N . ILE A 1 78 ? 3.427 26.636 -14.494 1.00 81.75 78 ILE A N 1
ATOM 570 C CA . ILE A 1 78 ? 4.393 26.882 -15.574 1.00 81.75 78 ILE A CA 1
ATOM 571 C C . ILE A 1 78 ? 3.700 26.837 -16.960 1.00 81.75 78 ILE A C 1
ATOM 573 O O . ILE A 1 78 ? 4.330 27.173 -17.962 1.00 81.75 78 ILE A O 1
ATOM 577 N N . GLU A 1 79 ? 2.414 26.460 -17.016 1.00 63.69 79 GLU A N 1
ATOM 578 C CA . GLU A 1 79 ? 1.506 26.680 -18.163 1.00 63.69 79 GLU A CA 1
ATOM 579 C C . GLU A 1 79 ? 0.983 28.126 -18.189 1.00 63.69 79 GLU A C 1
ATOM 581 O O . GLU A 1 79 ? 0.916 28.692 -19.305 1.00 63.69 79 GLU A O 1
#

Secondary structure (DSSP, 8-state):
---S-HHHHHHHHHHHHHHHHHHHHTT--PPPPPPTTGGGSPPPBPTTTSSBPPEEPTTSPEEPP-------THHHH--

Radius of gyration: 25.22 Å; Cα contacts (8 Å, |Δi|>4): 27; chains: 1; bounding box: 50×40×71 Å

Solvent-accessible surface area (backbone atoms only — not comparable to full-atom values): 5348 Å² total; per-residue (Å²): 137,90,76,89,56,62,68,60,54,51,52,52,51,53,52,51,54,54,51,50,55,51,56,69,52,74,68,66,76,60,81,69,80,68,59,95,68,55,87,80,71,70,60,63,65,36,87,90,77,75,41,61,53,70,50,64,42,99,87,69,47,76,43,78,76,84,70,83,84,70,87,50,81,64,62,66,77,77,108